Protein AF-A0A959RZ04-F1 (afdb_monomer_lite)

Structure (mmCIF, N/CA/C/O backbone):
data_AF-A0A959RZ04-F1
#
_entry.id   AF-A0A959RZ04-F1
#
loop_
_atom_site.group_PDB
_atom_site.id
_atom_site.type_symbol
_atom_site.label_atom_id
_atom_site.label_alt_id
_atom_site.label_comp_id
_atom_site.label_asym_id
_atom_site.label_entity_id
_atom_site.label_seq_id
_atom_site.pdbx_PDB_ins_code
_atom_site.Cartn_x
_atom_site.Cartn_y
_atom_site.Cartn_z
_atom_site.occupancy
_atom_site.B_iso_or_equiv
_atom_site.auth_seq_id
_atom_site.auth_comp_id
_atom_site.auth_asym_id
_atom_site.auth_atom_id
_atom_site.pdbx_PDB_model_num
ATOM 1 N N . MET A 1 1 ? 22.222 1.033 -19.044 1.00 66.12 1 MET A N 1
ATOM 2 C CA . MET A 1 1 ? 22.167 0.025 -17.957 1.00 66.12 1 MET A CA 1
ATOM 3 C C . MET A 1 1 ? 21.748 0.643 -16.630 1.00 66.12 1 MET A C 1
ATOM 5 O O . MET A 1 1 ? 20.794 0.149 -16.051 1.00 66.12 1 MET A O 1
ATOM 9 N N . ILE A 1 2 ? 22.390 1.727 -16.181 1.00 83.31 2 ILE A N 1
ATOM 10 C CA . ILE A 1 2 ? 22.059 2.402 -14.909 1.00 83.31 2 ILE A CA 1
ATOM 11 C C . ILE A 1 2 ? 20.633 2.983 -14.923 1.00 83.31 2 ILE A C 1
ATOM 13 O O . ILE A 1 2 ? 19.857 2.682 -14.024 1.00 83.31 2 ILE A O 1
ATOM 17 N N . GLU A 1 3 ? 20.254 3.681 -15.998 1.00 86.00 3 GLU A N 1
ATOM 18 C CA . GLU A 1 3 ? 18.903 4.248 -16.187 1.00 86.00 3 GLU A CA 1
ATOM 19 C C . GLU A 1 3 ? 17.778 3.205 -16.061 1.00 86.00 3 GLU A C 1
ATOM 21 O O . GLU A 1 3 ? 16.768 3.425 -15.402 1.00 86.00 3 GLU A O 1
ATOM 26 N N . GLY A 1 4 ? 17.958 2.018 -16.653 1.00 91.19 4 GLY A N 1
ATOM 27 C CA . GLY A 1 4 ? 16.957 0.949 -16.579 1.00 91.19 4 GLY A CA 1
ATOM 28 C C . GLY A 1 4 ? 16.781 0.405 -15.160 1.00 91.19 4 GLY A C 1
ATOM 29 O O . GLY A 1 4 ? 15.665 0.114 -14.740 1.00 91.19 4 GLY A O 1
ATOM 30 N N . LEU A 1 5 ? 17.878 0.316 -14.405 1.00 92.44 5 LEU A N 1
ATOM 31 C 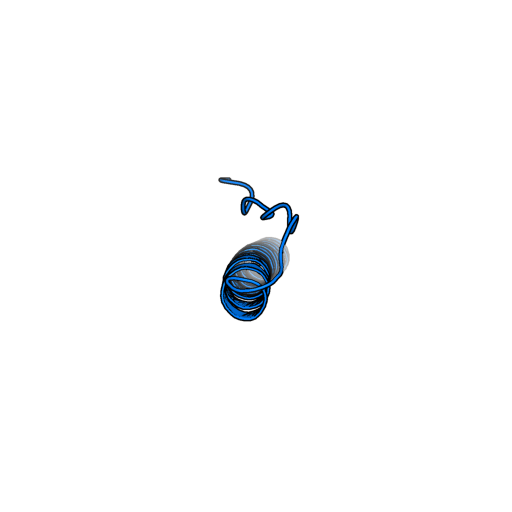CA . LEU A 1 5 ? 17.867 -0.150 -13.021 1.00 92.44 5 LEU A CA 1
ATOM 32 C C . LEU A 1 5 ? 17.260 0.905 -12.085 1.00 92.44 5 LEU A C 1
ATOM 34 O O . LEU A 1 5 ? 16.492 0.558 -11.192 1.00 92.44 5 LEU A O 1
ATOM 38 N N . GLN A 1 6 ? 17.528 2.188 -12.338 1.00 94.25 6 GLN A N 1
ATOM 39 C CA . GLN A 1 6 ? 16.895 3.305 -11.635 1.00 94.25 6 GLN A CA 1
ATOM 40 C C . GLN A 1 6 ? 15.386 3.359 -11.890 1.00 94.25 6 GLN A C 1
ATOM 42 O O . GLN A 1 6 ? 14.618 3.483 -10.940 1.00 94.25 6 GLN A O 1
ATOM 47 N N . ASN A 1 7 ? 14.946 3.177 -13.137 1.00 94.38 7 ASN A N 1
ATOM 48 C CA . ASN A 1 7 ? 13.521 3.130 -13.472 1.00 94.38 7 ASN A CA 1
ATOM 49 C C . ASN A 1 7 ? 12.815 1.934 -12.819 1.00 94.38 7 ASN A C 1
ATOM 51 O O . ASN A 1 7 ? 11.718 2.081 -12.280 1.00 94.38 7 ASN A O 1
ATOM 55 N N . ALA A 1 8 ? 13.455 0.761 -12.806 1.00 93.31 8 ALA A N 1
ATOM 56 C CA . ALA A 1 8 ? 12.932 -0.410 -12.105 1.00 93.31 8 ALA A CA 1
ATOM 57 C C . ALA A 1 8 ? 12.838 -0.177 -10.586 1.00 93.31 8 ALA A C 1
ATOM 59 O O . ALA A 1 8 ? 11.824 -0.515 -9.976 1.00 93.31 8 ALA A O 1
ATOM 60 N N . ALA A 1 9 ? 13.858 0.443 -9.982 1.00 94.12 9 ALA A N 1
ATOM 61 C CA . ALA A 1 9 ? 13.861 0.785 -8.562 1.00 94.12 9 ALA A CA 1
ATOM 62 C C . ALA A 1 9 ? 12.769 1.807 -8.216 1.00 94.12 9 ALA A C 1
ATOM 64 O O . ALA A 1 9 ? 12.060 1.622 -7.230 1.00 94.12 9 ALA A O 1
ATOM 65 N N . LYS A 1 10 ? 12.589 2.837 -9.052 1.00 93.00 10 LYS A N 1
ATOM 66 C CA . LYS A 1 10 ? 11.520 3.832 -8.906 1.00 93.00 10 LYS A CA 1
ATOM 67 C C . LYS A 1 10 ? 10.143 3.170 -8.980 1.00 93.00 10 LYS A C 1
ATOM 69 O O . LYS A 1 10 ? 9.369 3.285 -8.042 1.00 93.00 10 LYS A O 1
ATOM 74 N N . SER A 1 11 ? 9.884 2.370 -10.016 1.00 92.62 11 SER A N 1
ATOM 75 C CA . SER A 1 11 ? 8.604 1.662 -10.159 1.00 92.62 11 SER A CA 1
ATOM 76 C C . SER A 1 11 ? 8.325 0.700 -8.996 1.00 92.62 11 SER A C 1
ATOM 78 O O . SER A 1 11 ? 7.189 0.574 -8.537 1.00 92.62 11 SER A O 1
ATOM 80 N N . MET A 1 12 ? 9.357 0.025 -8.479 1.00 94.12 12 MET A N 1
ATOM 81 C CA . MET A 1 12 ? 9.229 -0.818 -7.290 1.00 94.12 12 MET A CA 1
ATOM 82 C C . MET A 1 12 ? 8.891 0.008 -6.045 1.00 94.12 12 MET A C 1
ATOM 84 O O . MET A 1 12 ? 8.010 -0.382 -5.279 1.00 94.12 12 MET A O 1
ATOM 88 N N . HIS A 1 13 ? 9.574 1.135 -5.847 1.00 94.19 13 HIS A N 1
ATOM 89 C CA . HIS A 1 13 ? 9.314 2.044 -4.738 1.00 94.19 13 HIS A CA 1
ATOM 90 C C . HIS A 1 13 ? 7.875 2.569 -4.775 1.00 94.19 13 HIS A C 1
ATOM 92 O O . HIS A 1 13 ? 7.166 2.452 -3.777 1.00 94.19 13 HIS A O 1
ATOM 98 N N . ASP A 1 14 ? 7.416 3.024 -5.942 1.00 93.94 14 ASP A N 1
ATOM 99 C CA . ASP A 1 14 ? 6.067 3.558 -6.145 1.00 93.94 14 ASP A CA 1
ATOM 100 C C . ASP A 1 14 ? 4.999 2.484 -5.843 1.00 93.94 14 ASP A C 1
ATOM 102 O O . ASP A 1 14 ? 4.020 2.730 -5.134 1.00 93.94 14 ASP A O 1
ATOM 106 N N . LYS A 1 15 ? 5.227 1.230 -6.265 1.00 93.25 15 LYS A N 1
ATOM 107 C CA . LYS A 1 15 ? 4.352 0.094 -5.914 1.00 93.25 15 LYS A CA 1
ATOM 108 C C . LYS A 1 15 ? 4.316 -0.189 -4.411 1.00 93.25 15 LYS A C 1
ATOM 110 O O . LYS A 1 15 ? 3.236 -0.425 -3.869 1.00 93.25 15 LYS A O 1
ATOM 115 N N . ILE A 1 16 ? 5.468 -0.192 -3.737 1.00 95.19 16 ILE A N 1
ATOM 116 C CA . ILE A 1 16 ? 5.543 -0.428 -2.286 1.00 95.19 16 ILE A CA 1
ATOM 117 C C . ILE A 1 16 ? 4.826 0.689 -1.531 1.00 95.19 16 ILE A C 1
ATOM 119 O O . ILE A 1 16 ? 4.057 0.408 -0.613 1.00 95.19 16 ILE A O 1
ATOM 123 N N . HIS A 1 17 ? 5.035 1.937 -1.939 1.00 94.56 17 HIS A N 1
ATOM 124 C CA . HIS A 1 17 ? 4.382 3.088 -1.337 1.00 94.56 17 HIS A CA 1
ATOM 125 C C . HIS A 1 17 ? 2.854 2.999 -1.462 1.00 94.56 17 HIS A C 1
ATOM 127 O O . HIS A 1 17 ? 2.136 3.142 -0.471 1.00 94.56 17 HIS A O 1
ATOM 133 N N . ASN A 1 18 ? 2.348 2.616 -2.636 1.00 94.81 18 ASN A N 1
ATOM 134 C CA . ASN A 1 18 ? 0.915 2.402 -2.843 1.00 94.81 18 ASN A CA 1
ATOM 135 C C . ASN A 1 18 ? 0.343 1.303 -1.932 1.00 94.81 18 ASN A C 1
ATOM 137 O O . ASN A 1 18 ? -0.748 1.458 -1.381 1.00 94.81 18 ASN A O 1
ATOM 141 N N . ILE A 1 19 ? 1.086 0.212 -1.716 1.00 95.12 19 ILE A N 1
ATOM 142 C CA . ILE A 1 19 ? 0.690 -0.847 -0.774 1.00 95.12 19 ILE A CA 1
ATOM 143 C C . ILE A 1 19 ? 0.635 -0.309 0.662 1.00 95.12 19 ILE A C 1
ATOM 145 O O . ILE A 1 19 ? -0.305 -0.622 1.392 1.00 95.12 19 ILE A O 1
ATOM 149 N N . GLN A 1 20 ? 1.602 0.518 1.069 1.00 96.12 20 GLN A N 1
ATOM 150 C CA . GLN A 1 20 ? 1.633 1.122 2.405 1.00 96.12 20 GLN A CA 1
ATOM 151 C C . GLN A 1 20 ? 0.429 2.035 2.652 1.00 96.12 20 GLN A C 1
ATOM 153 O O . GLN A 1 20 ? -0.186 1.946 3.715 1.00 96.12 20 GLN A O 1
ATOM 158 N N . ILE A 1 21 ? 0.049 2.853 1.666 1.00 95.50 21 ILE A N 1
ATOM 159 C CA . ILE A 1 21 ? -1.142 3.711 1.743 1.00 95.50 21 ILE A CA 1
ATOM 160 C C . ILE A 1 21 ? -2.397 2.859 1.964 1.00 95.50 21 ILE A C 1
ATOM 162 O O . ILE A 1 21 ? -3.177 3.109 2.885 1.00 95.50 21 ILE A O 1
ATOM 166 N N . VAL A 1 22 ? -2.583 1.813 1.153 1.00 94.88 22 VAL A N 1
ATOM 167 C CA . VAL A 1 22 ? -3.741 0.915 1.274 1.00 94.88 22 VAL A CA 1
ATOM 168 C C . VAL A 1 22 ? -3.754 0.209 2.631 1.00 94.88 22 VAL A C 1
ATOM 170 O O . VAL A 1 22 ? -4.800 0.161 3.280 1.00 94.88 22 VAL A O 1
ATOM 173 N N . ALA A 1 23 ? -2.606 -0.286 3.095 1.00 96.44 23 ALA A N 1
ATOM 174 C CA . ALA A 1 23 ? -2.482 -0.928 4.400 1.00 96.44 23 ALA A CA 1
ATOM 175 C C . ALA A 1 23 ? -2.835 0.030 5.551 1.00 96.44 23 ALA A C 1
ATOM 177 O O . ALA A 1 23 ? -3.566 -0.353 6.464 1.00 96.44 23 ALA A O 1
ATOM 178 N N . ASN A 1 24 ? -2.375 1.282 5.488 1.00 96.31 24 ASN A N 1
ATOM 179 C CA . ASN A 1 24 ? -2.662 2.299 6.499 1.00 96.31 24 ASN A CA 1
ATOM 180 C C . ASN A 1 24 ? -4.153 2.666 6.528 1.00 96.31 24 ASN A C 1
ATOM 182 O O . ASN A 1 24 ? -4.775 2.723 7.591 1.00 96.31 24 ASN A O 1
ATOM 186 N N . ASN A 1 25 ? -4.753 2.843 5.350 1.00 95.88 25 ASN A N 1
ATOM 187 C CA . ASN A 1 25 ? -6.186 3.084 5.226 1.00 95.88 25 ASN A CA 1
ATOM 188 C C . ASN A 1 25 ? -7.012 1.932 5.807 1.00 95.88 25 ASN A C 1
ATOM 190 O O . ASN A 1 25 ? -8.001 2.173 6.496 1.00 95.88 25 ASN A O 1
ATOM 194 N N . LEU A 1 26 ? -6.603 0.688 5.543 1.00 95.00 26 LEU A N 1
ATOM 195 C CA . LEU A 1 26 ? -7.286 -0.493 6.059 1.00 95.00 26 LEU A CA 1
ATOM 196 C C . LEU A 1 26 ? -7.153 -0.602 7.583 1.00 95.00 26 LEU A C 1
ATOM 198 O O . LEU A 1 26 ? -8.138 -0.876 8.264 1.00 95.00 26 LEU A O 1
ATOM 202 N N . ALA A 1 27 ? -5.962 -0.340 8.124 1.00 97.06 27 ALA A N 1
ATOM 203 C CA . ALA A 1 27 ? -5.717 -0.354 9.564 1.00 97.06 27 ALA A CA 1
ATOM 204 C C . ALA A 1 27 ? -6.574 0.681 10.318 1.00 97.06 27 ALA A C 1
ATOM 206 O O . ALA A 1 27 ? -6.977 0.438 11.452 1.00 97.06 27 ALA A O 1
ATOM 207 N N . ASN A 1 28 ? -6.897 1.806 9.676 1.00 96.75 28 ASN A N 1
ATOM 208 C CA . ASN A 1 28 ? -7.684 2.892 10.262 1.00 96.75 28 ASN A CA 1
ATOM 209 C C . ASN A 1 28 ? -9.172 2.880 9.876 1.00 96.75 28 ASN A C 1
ATOM 211 O O . ASN A 1 28 ? -9.865 3.874 10.091 1.00 96.75 28 ASN A O 1
ATOM 215 N N . ILE A 1 29 ? -9.698 1.771 9.343 1.00 95.25 29 ILE A N 1
ATOM 216 C CA . ILE A 1 29 ? -11.095 1.693 8.882 1.00 95.25 29 ILE A CA 1
ATOM 217 C C . ILE A 1 29 ? -12.126 1.998 9.982 1.00 95.25 29 ILE A C 1
ATOM 219 O O . ILE A 1 29 ? -13.184 2.556 9.703 1.00 95.25 29 ILE A O 1
ATOM 223 N N . SER A 1 30 ? -11.805 1.666 11.233 1.00 95.31 30 SER A N 1
ATOM 224 C CA . SER A 1 30 ? -12.687 1.863 12.391 1.00 95.31 30 SER A CA 1
ATOM 225 C C . SER A 1 30 ? -12.433 3.181 13.130 1.00 95.31 30 SER A C 1
ATOM 227 O O . SER A 1 30 ? -13.082 3.459 14.138 1.00 95.31 30 SER A O 1
ATOM 229 N N . THR A 1 31 ? -11.478 3.992 12.667 1.00 96.50 31 THR A N 1
ATOM 230 C CA . THR A 1 31 ? -11.111 5.251 13.318 1.00 96.50 31 THR A CA 1
ATOM 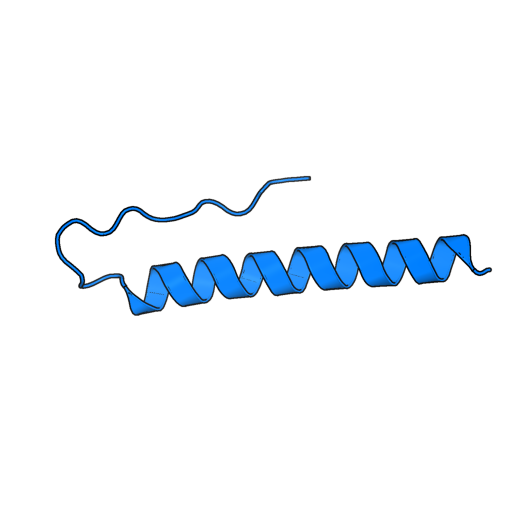231 C C . THR A 1 31 ? -12.080 6.355 12.894 1.00 96.50 31 THR A C 1
ATOM 233 O O . THR A 1 31 ? -12.078 6.812 11.749 1.00 96.50 31 THR A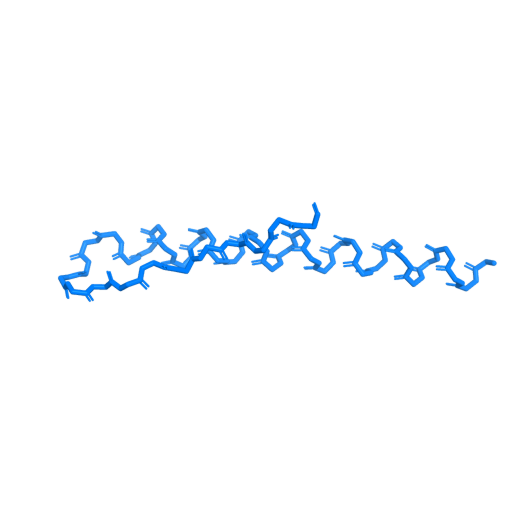 O 1
ATOM 236 N N . ASN A 1 32 ? -12.908 6.822 13.832 1.00 94.62 32 ASN A N 1
ATOM 237 C CA . ASN A 1 32 ? -13.861 7.903 13.576 1.00 94.62 32 ASN A CA 1
ATOM 238 C C . ASN A 1 32 ? -13.143 9.189 13.135 1.00 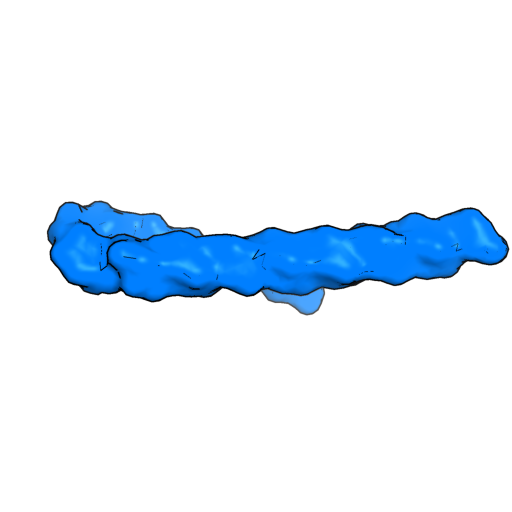94.62 32 ASN A C 1
ATOM 240 O O . ASN A 1 32 ? -12.246 9.679 13.817 1.00 94.62 32 ASN A O 1
ATOM 244 N N . GLY A 1 33 ? -13.566 9.754 12.000 1.00 93.88 33 GLY A N 1
ATOM 245 C CA . GLY A 1 33 ? -12.993 10.986 11.446 1.00 93.88 33 GLY A CA 1
ATOM 246 C C . GLY A 1 33 ? -11.690 10.800 10.659 1.00 93.88 33 GLY A C 1
ATOM 247 O O . GLY A 1 33 ? -11.105 11.795 10.227 1.00 93.88 33 GLY A O 1
ATOM 248 N N . PHE A 1 34 ? -11.242 9.561 10.433 1.00 96.00 34 PHE A N 1
ATOM 249 C CA . PHE A 1 34 ? -10.066 9.287 9.613 1.00 96.00 34 PHE A CA 1
ATOM 250 C C . PHE A 1 34 ? -10.292 9.680 8.144 1.00 96.00 34 PHE A C 1
ATOM 252 O O . PHE A 1 34 ? -11.298 9.326 7.524 1.00 96.00 34 PHE A O 1
ATOM 259 N N . LYS A 1 35 ? -9.330 10.413 7.572 1.00 94.81 35 LYS A N 1
ATOM 260 C CA . LYS A 1 35 ? -9.325 10.801 6.158 1.00 94.81 35 LYS A CA 1
ATOM 261 C C . LYS A 1 35 ? -8.361 9.898 5.408 1.00 94.81 35 LYS A C 1
ATOM 263 O O . LYS A 1 35 ? -7.156 9.986 5.613 1.00 94.81 35 LYS A O 1
ATOM 268 N N . ARG A 1 36 ? -8.912 9.044 4.547 1.00 91.62 36 ARG A N 1
ATOM 269 C CA . ARG A 1 36 ? -8.117 8.118 3.740 1.00 91.62 36 ARG A CA 1
ATOM 270 C C . ARG A 1 36 ? -7.228 8.866 2.747 1.00 91.62 36 ARG A C 1
ATOM 272 O O . ARG A 1 36 ? -7.665 9.844 2.138 1.00 91.62 36 ARG A O 1
ATOM 279 N N . GLU A 1 37 ? -6.031 8.345 2.545 1.00 93.06 37 GLU A N 1
ATOM 280 C CA . GLU A 1 37 ? -5.120 8.774 1.487 1.00 93.06 37 GLU A CA 1
ATOM 281 C C . GLU A 1 37 ? -5.404 7.980 0.201 1.00 93.06 37 GLU A C 1
ATOM 283 O O . GLU A 1 37 ? -5.860 6.837 0.261 1.00 93.06 37 GLU A O 1
ATOM 288 N N . ILE A 1 38 ? -5.194 8.580 -0.97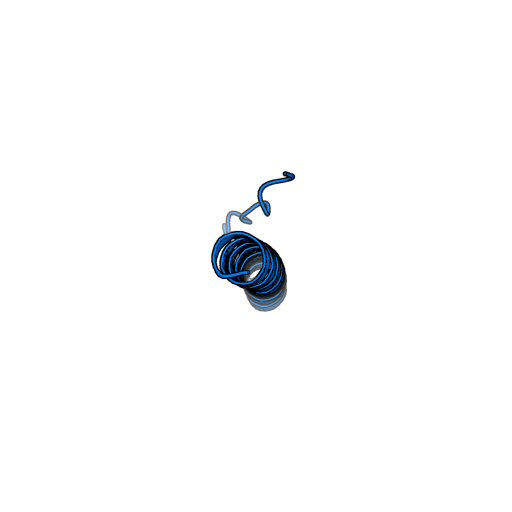1 1.00 89.69 38 ILE A N 1
ATOM 289 C CA . ILE A 1 38 ? -5.401 7.912 -2.263 1.00 89.69 38 ILE A CA 1
ATOM 290 C C . ILE A 1 38 ? -4.026 7.735 -2.908 1.00 89.69 38 ILE A C 1
ATOM 292 O O . ILE A 1 38 ? -3.340 8.741 -3.087 1.00 89.69 38 ILE A O 1
ATOM 296 N N . PRO A 1 39 ? -3.612 6.500 -3.252 1.00 84.56 39 PRO A N 1
ATOM 297 C CA . PRO A 1 39 ? -2.355 6.296 -3.957 1.00 84.56 39 PRO A CA 1
ATOM 298 C C . PRO A 1 39 ? -2.381 7.053 -5.287 1.00 84.56 39 PRO A C 1
ATOM 300 O O . PRO A 1 39 ? -3.387 7.026 -6.003 1.00 84.56 39 PRO A O 1
ATOM 303 N N . PHE A 1 40 ? -1.289 7.747 -5.603 1.00 75.69 40 PHE A N 1
ATOM 304 C CA . PHE A 1 40 ? -1.166 8.481 -6.858 1.00 75.69 40 PHE A CA 1
ATOM 305 C C . PHE A 1 40 ? -1.194 7.475 -8.019 1.00 75.69 40 PHE A C 1
ATOM 307 O O . PHE A 1 40 ? -0.427 6.509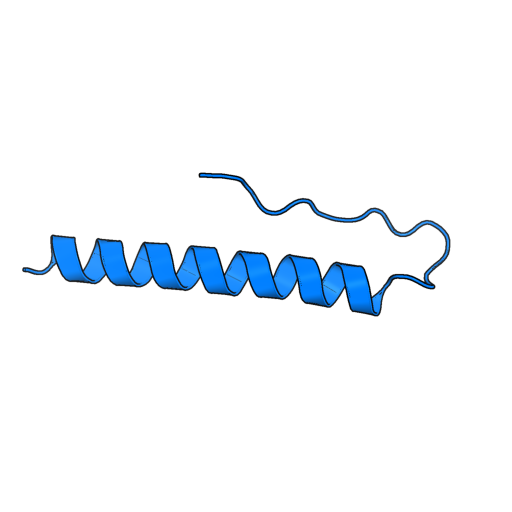 -8.029 1.00 75.69 40 PHE A O 1
ATOM 314 N N . ALA A 1 41 ? -2.106 7.673 -8.971 1.00 61.47 41 ALA A N 1
ATOM 315 C CA . ALA A 1 41 ? -2.100 6.923 -10.218 1.00 61.47 41 ALA A CA 1
ATOM 316 C C . ALA A 1 41 ? -1.073 7.587 -11.146 1.00 61.47 41 ALA A C 1
ATOM 318 O O . ALA A 1 41 ? -1.313 8.704 -11.603 1.00 61.47 41 ALA A O 1
ATOM 319 N N . GLU A 1 42 ? 0.084 6.943 -11.343 1.00 53.12 42 GLU A N 1
ATOM 320 C CA . GLU A 1 42 ? 0.950 7.237 -12.498 1.00 53.12 42 GLU A CA 1
ATOM 321 C C . GLU A 1 42 ? 0.216 6.933 -13.811 1.00 53.12 42 GLU A C 1
ATOM 323 O O . GLU A 1 42 ? -0.485 5.893 -13.873 1.00 53.12 42 GLU A O 1
#

Radius of gyration: 14.16 Å; chains: 1; bounding box: 36×12×32 Å

Secondary structure (DSSP, 8-state):
-HHHHHHHHHHHHHHHHHHHHHHHHHHTTTSTT---------

Foldseek 3Di:
DVVVVVVVVVVVVLVVVQVVLVVVCVVCVVPPPDDRDHRDDD

Sequence (42 aa):
MIEGLQNAAKSMHDKIHNIQIVANNLANISTNGFKREIPFAE

pLDDT: mean 90.84, std 9.5, range [53.12, 97.06]